Protein AF-A0A0D1KE29-F1 (afdb_monomer_lite)

Foldseek 3Di:
DWDWDAAPVRAIEIEEAQVVDDPVSVCCCVPPVVHDNVLVVVQVPDPAWDWDDPDQAFTWIWGWDADPVVRHIHIYIYTPTGSVPD

Sequence (86 aa):
MTVTMRTAKGLRVDFSGYEDFSDVFKDYVMKKAINLPLWDEIAEKIEGTEHHKYMRYFTCDVDCRYDEAENESYLKVHFTGSSVLE

pLDDT: mean 80.85, std 9.38, range [44.78, 91.38]

Secondary structure (DSSP, 8-state):
--EEEE-TT--EEEEESGGGS-HHHHHHIIIIITT-THHHHHHTT-SSEEEEEETTTEEEEEEEEEETTTTEEEEEEEEEEE-TT-

Structure (mmCIF, N/CA/C/O backbone):
data_AF-A0A0D1KE29-F1
#
_entry.id   AF-A0A0D1KE29-F1
#
loop_
_atom_site.group_PDB
_atom_site.id
_atom_site.type_symbol
_atom_site.label_atom_id
_atom_site.label_alt_id
_atom_site.label_comp_id
_atom_site.label_asym_id
_atom_site.label_entity_id
_atom_site.label_seq_id
_atom_site.pdbx_PDB_ins_code
_atom_site.Cartn_x
_atom_site.Cartn_y
_atom_site.Cartn_z
_atom_site.occupancy
_atom_site.B_iso_or_equiv
_atom_site.auth_seq_id
_atom_site.auth_comp_id
_atom_site.auth_asym_id
_atom_site.auth_atom_id
_atom_site.pdbx_PDB_model_num
ATOM 1 N N . MET A 1 1 ? -5.936 2.418 -11.910 1.00 72.19 1 MET A N 1
ATOM 2 C CA . MET A 1 1 ? -6.464 1.192 -11.287 1.00 72.19 1 MET A CA 1
ATOM 3 C C . MET A 1 1 ? -5.824 1.055 -9.920 1.00 72.19 1 MET A C 1
ATOM 5 O O . MET A 1 1 ? -4.619 1.220 -9.792 1.00 72.19 1 MET A O 1
ATOM 9 N N . THR A 1 2 ? -6.622 0.783 -8.898 1.00 81.31 2 THR A N 1
ATOM 10 C CA . THR A 1 2 ? -6.137 0.729 -7.520 1.00 81.31 2 THR A CA 1
ATOM 11 C C . THR A 1 2 ? -6.275 -0.691 -6.994 1.00 81.31 2 THR A C 1
ATOM 13 O O . THR A 1 2 ? -7.332 -1.301 -7.165 1.00 81.31 2 THR A O 1
ATOM 16 N N . VAL A 1 3 ? -5.218 -1.227 -6.385 1.00 87.31 3 VAL A N 1
ATOM 17 C CA . VAL A 1 3 ? -5.255 -2.532 -5.716 1.00 87.31 3 VAL A CA 1
ATOM 18 C C . VAL A 1 3 ? -5.239 -2.317 -4.221 1.00 87.31 3 VAL A C 1
ATOM 20 O O . VAL A 1 3 ? -4.277 -1.796 -3.674 1.00 87.31 3 VAL A O 1
ATOM 23 N N . THR A 1 4 ? -6.296 -2.765 -3.561 1.00 89.50 4 THR A N 1
ATOM 24 C CA . THR A 1 4 ? -6.404 -2.721 -2.108 1.00 89.50 4 THR A CA 1
ATOM 25 C C . THR A 1 4 ? -6.108 -4.106 -1.536 1.00 89.50 4 THR A C 1
ATOM 27 O O . THR A 1 4 ? -6.645 -5.107 -2.015 1.00 89.50 4 THR A O 1
ATOM 30 N N . MET A 1 5 ? -5.278 -4.179 -0.499 1.00 89.75 5 MET A N 1
ATOM 31 C CA . MET A 1 5 ? -5.071 -5.394 0.292 1.00 89.75 5 MET A CA 1
ATOM 32 C C . MET A 1 5 ? -5.175 -5.103 1.788 1.00 89.75 5 MET A C 1
ATOM 34 O O . MET A 1 5 ? -5.116 -3.949 2.207 1.00 89.75 5 MET A O 1
ATOM 38 N N . ARG A 1 6 ? -5.282 -6.161 2.599 1.00 88.19 6 ARG A N 1
ATOM 39 C CA . ARG A 1 6 ? -5.074 -6.080 4.048 1.00 88.19 6 ARG A CA 1
ATOM 40 C C . ARG A 1 6 ? -3.802 -6.824 4.446 1.00 88.19 6 ARG A C 1
ATOM 42 O O . ARG A 1 6 ? -3.580 -7.940 3.976 1.00 88.19 6 ARG A O 1
ATOM 49 N N . THR A 1 7 ? -2.971 -6.208 5.280 1.00 85.50 7 THR A N 1
ATOM 50 C CA . THR A 1 7 ? -1.768 -6.847 5.828 1.00 85.50 7 THR A CA 1
ATOM 51 C C . THR A 1 7 ? -2.130 -7.938 6.838 1.00 85.50 7 THR A C 1
ATOM 53 O O . THR A 1 7 ? -3.293 -8.116 7.209 1.00 85.50 7 THR A O 1
ATOM 56 N N . ALA A 1 8 ? -1.120 -8.649 7.345 1.00 81.56 8 ALA A N 1
ATOM 57 C CA . ALA A 1 8 ? -1.305 -9.655 8.387 1.00 81.56 8 ALA A CA 1
ATOM 58 C C . ALA A 1 8 ? -1.880 -9.083 9.700 1.00 81.56 8 ALA A C 1
ATOM 60 O O . ALA A 1 8 ? -2.595 -9.804 10.394 1.00 81.56 8 ALA A O 1
ATOM 61 N N . LYS A 1 9 ? -1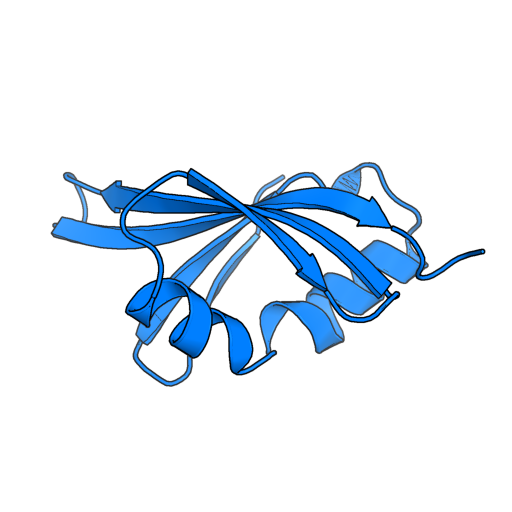.625 -7.806 10.033 1.00 82.38 9 LYS A N 1
ATOM 62 C CA . LYS A 1 9 ? -2.270 -7.138 11.180 1.00 82.38 9 LYS A CA 1
ATOM 63 C C . LYS A 1 9 ? -3.650 -6.544 10.855 1.00 82.38 9 LYS A C 1
ATOM 65 O O . LYS A 1 9 ? -4.272 -5.943 11.724 1.00 82.38 9 LYS A O 1
ATOM 70 N N . GLY A 1 10 ? -4.153 -6.720 9.631 1.00 84.69 10 GLY A N 1
ATOM 71 C CA . GLY A 1 10 ? -5.473 -6.243 9.208 1.00 84.69 10 GLY A CA 1
ATOM 72 C C . GLY A 1 10 ? -5.510 -4.793 8.716 1.00 84.69 10 GLY A C 1
ATOM 73 O O . GLY A 1 10 ? -6.594 -4.311 8.378 1.00 84.69 10 GLY A O 1
ATOM 74 N N . LEU A 1 11 ? -4.354 -4.127 8.627 1.00 87.19 11 LEU A N 1
ATOM 75 C CA . LEU A 1 11 ? -4.213 -2.784 8.070 1.00 87.19 11 LEU A CA 1
ATOM 76 C C . LEU A 1 11 ? -4.539 -2.801 6.578 1.00 87.19 11 LEU A C 1
ATOM 78 O O . LEU A 1 11 ? -3.972 -3.588 5.817 1.00 87.19 11 LEU A O 1
ATOM 82 N N . ARG A 1 12 ? -5.415 -1.898 6.145 1.00 90.25 12 ARG A N 1
ATOM 83 C CA . ARG A 1 12 ? -5.709 -1.694 4.730 1.00 90.25 12 ARG A CA 1
ATOM 84 C C . ARG A 1 12 ? -4.584 -0.911 4.059 1.00 90.25 12 ARG A C 1
ATOM 86 O O . ARG A 1 12 ? -4.149 0.123 4.557 1.00 90.25 12 ARG A O 1
ATOM 93 N N . VAL A 1 13 ? -4.139 -1.399 2.907 1.00 89.81 13 VAL A N 1
ATOM 94 C CA . VAL A 1 13 ? -3.102 -0.770 2.085 1.00 89.81 13 VAL A CA 1
ATOM 95 C C . VAL A 1 13 ? -3.588 -0.690 0.649 1.00 89.81 13 VAL A C 1
ATOM 97 O O . VAL A 1 13 ? -4.057 -1.676 0.080 1.00 89.81 13 VAL A O 1
ATOM 100 N N . ASP A 1 14 ? -3.484 0.496 0.076 1.00 91.38 14 ASP A N 1
ATOM 101 C CA . ASP A 1 14 ? -4.033 0.867 -1.212 1.00 91.38 14 ASP A CA 1
ATOM 102 C C . ASP A 1 14 ? -2.902 1.245 -2.169 1.00 91.38 14 ASP A C 1
ATOM 104 O O . ASP A 1 14 ? -2.214 2.246 -1.984 1.00 91.38 14 ASP A O 1
ATOM 108 N N . PHE A 1 15 ? -2.675 0.412 -3.178 1.00 89.81 15 PHE A N 1
ATOM 109 C CA . PHE A 1 15 ? -1.574 0.529 -4.123 1.00 89.81 15 PHE A CA 1
ATOM 110 C C . PHE A 1 15 ? -2.046 1.164 -5.430 1.00 89.81 15 PHE A C 1
ATOM 112 O O . PHE A 1 15 ? -3.023 0.720 -6.038 1.00 89.81 15 PHE A O 1
ATOM 119 N N . SER A 1 16 ? -1.311 2.169 -5.904 1.00 90.19 16 SER A N 1
ATOM 120 C CA . SER A 1 16 ? -1.607 2.898 -7.143 1.00 90.19 16 SER A CA 1
ATOM 121 C C . SER A 1 16 ? -0.331 3.316 -7.883 1.00 90.19 16 SER A C 1
ATOM 123 O O . SER A 1 16 ? 0.762 3.284 -7.321 1.00 90.19 16 SER A O 1
ATOM 125 N N . GLY A 1 17 ? -0.446 3.680 -9.162 1.00 86.12 17 GLY A N 1
ATOM 126 C CA . GLY A 1 17 ? 0.682 4.163 -9.975 1.00 86.12 17 GLY A CA 1
ATOM 127 C C . GLY A 1 17 ? 1.541 3.061 -10.603 1.00 86.12 17 GLY A C 1
ATOM 128 O O . GLY A 1 17 ? 2.124 3.278 -11.657 1.00 86.12 17 GLY A O 1
ATOM 129 N N . TYR A 1 18 ? 1.549 1.839 -10.054 1.00 85.69 18 TYR A N 1
ATOM 130 C CA . TYR A 1 18 ? 2.310 0.713 -10.621 1.00 85.69 18 TYR A CA 1
ATOM 131 C C . TYR A 1 18 ? 1.811 0.259 -12.013 1.00 85.69 18 TYR A C 1
ATOM 133 O O . TYR A 1 18 ? 2.522 -0.448 -12.722 1.00 85.69 18 TYR A O 1
ATOM 141 N N . GLU A 1 19 ? 0.595 0.643 -12.413 1.00 83.56 19 GLU A N 1
ATOM 142 C CA . GLU A 1 19 ? -0.008 0.285 -13.705 1.00 83.56 19 GLU A CA 1
ATOM 143 C C . GLU A 1 19 ? 0.666 0.950 -14.914 1.00 83.56 19 GLU A C 1
ATOM 145 O O . GLU A 1 19 ? 0.567 0.421 -16.022 1.00 83.56 19 GLU A O 1
ATOM 150 N N . ASP A 1 20 ? 1.362 2.066 -14.693 1.00 82.44 20 ASP A N 1
ATOM 151 C CA . ASP A 1 20 ? 2.088 2.811 -15.730 1.00 82.44 20 ASP A CA 1
ATOM 152 C C . ASP A 1 20 ? 3.476 2.204 -16.013 1.00 82.44 20 ASP A C 1
ATOM 154 O O . ASP A 1 20 ? 4.132 2.516 -17.003 1.00 82.44 20 ASP A O 1
ATOM 158 N N . PHE A 1 21 ? 3.927 1.286 -15.153 1.00 83.44 21 PHE A N 1
ATOM 159 C CA . PHE A 1 21 ? 5.213 0.609 -15.283 1.00 83.44 21 PHE A CA 1
ATOM 160 C C . PHE A 1 21 ? 5.110 -0.661 -16.142 1.00 83.44 21 PHE A C 1
ATOM 162 O O . PHE A 1 21 ? 4.030 -1.104 -16.526 1.00 83.44 21 PHE A O 1
ATOM 169 N N . SER A 1 22 ? 6.255 -1.282 -16.431 1.00 83.31 22 SER A N 1
ATOM 170 C CA . SER A 1 22 ? 6.335 -2.543 -17.183 1.00 83.31 22 SER A CA 1
ATOM 171 C C . SER A 1 22 ? 5.557 -3.683 -16.512 1.00 83.31 22 SER A C 1
ATOM 173 O O . SER A 1 22 ? 5.483 -3.753 -15.283 1.00 83.31 22 SER A O 1
ATOM 175 N N . ASP A 1 23 ? 5.038 -4.631 -17.298 1.00 84.81 23 ASP A N 1
ATOM 176 C CA . ASP A 1 23 ? 4.314 -5.812 -16.801 1.00 84.81 23 ASP A CA 1
ATOM 177 C C . ASP A 1 23 ? 5.114 -6.624 -15.774 1.0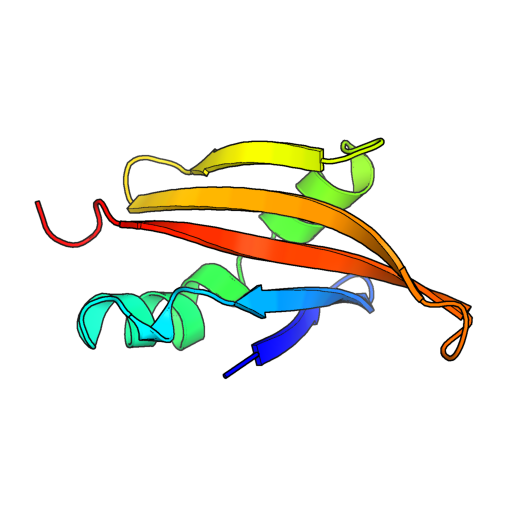0 84.81 23 ASP A C 1
ATOM 179 O O . ASP A 1 23 ? 4.537 -7.174 -14.840 1.00 84.81 23 ASP A O 1
ATOM 183 N N . VAL A 1 24 ? 6.447 -6.634 -15.878 1.00 83.12 24 VAL A N 1
ATOM 184 C CA . VAL A 1 24 ? 7.330 -7.264 -14.880 1.00 83.12 24 VAL A CA 1
ATOM 185 C C . VAL A 1 24 ? 7.200 -6.584 -13.517 1.00 83.12 24 VAL A C 1
ATOM 187 O O . VAL A 1 24 ? 7.157 -7.256 -12.487 1.00 83.12 24 VAL A O 1
ATOM 190 N N . PHE A 1 25 ? 7.111 -5.251 -13.494 1.00 83.19 25 PHE A N 1
ATOM 191 C CA . PHE A 1 25 ? 6.918 -4.501 -12.259 1.00 83.19 25 PHE A CA 1
ATOM 192 C C . PHE A 1 25 ? 5.512 -4.700 -11.701 1.00 83.19 25 PHE A C 1
ATOM 194 O O . PHE A 1 25 ? 5.365 -4.916 -10.501 1.00 83.19 25 PHE A O 1
ATOM 201 N N . LYS A 1 26 ? 4.487 -4.713 -12.563 1.00 85.94 26 LYS A N 1
ATOM 202 C CA . LYS A 1 26 ? 3.109 -5.029 -12.153 1.00 85.94 26 LYS A CA 1
ATOM 203 C C . LYS A 1 26 ? 3.038 -6.404 -11.495 1.00 85.94 26 LYS A C 1
ATOM 205 O O . LYS A 1 26 ? 2.505 -6.532 -10.395 1.00 85.94 26 LYS A O 1
ATOM 210 N N . ASP A 1 27 ? 3.635 -7.410 -12.130 1.00 86.88 27 ASP A N 1
ATOM 211 C CA . ASP A 1 27 ? 3.700 -8.776 -11.611 1.00 86.88 27 ASP A CA 1
ATOM 212 C C . ASP A 1 27 ? 4.469 -8.835 -10.284 1.00 86.88 27 ASP A C 1
ATOM 214 O O . ASP A 1 27 ? 4.009 -9.456 -9.326 1.00 86.88 27 ASP A O 1
ATOM 218 N N . TYR A 1 28 ? 5.594 -8.119 -10.184 1.00 84.38 28 TYR A N 1
ATOM 219 C CA . TYR A 1 28 ? 6.354 -7.996 -8.942 1.00 84.38 28 TYR A CA 1
ATOM 220 C C . TYR A 1 28 ? 5.531 -7.355 -7.822 1.00 84.38 28 TYR A C 1
ATOM 222 O O . TYR A 1 28 ? 5.557 -7.849 -6.694 1.00 84.38 28 TYR A O 1
ATOM 230 N N . VAL A 1 29 ? 4.779 -6.290 -8.109 1.00 83.75 29 VAL A N 1
ATOM 231 C CA . VAL A 1 29 ? 3.915 -5.646 -7.118 1.00 83.75 29 VAL A CA 1
ATOM 232 C C . VAL A 1 29 ? 2.865 -6.636 -6.637 1.00 83.75 29 VAL A C 1
ATOM 234 O O . VAL A 1 29 ? 2.826 -6.938 -5.445 1.00 83.75 29 VAL A O 1
ATOM 237 N N . MET A 1 30 ? 2.099 -7.224 -7.557 1.00 83.50 30 MET A N 1
ATOM 238 C CA . MET A 1 30 ? 0.989 -8.118 -7.220 1.00 83.50 30 MET A CA 1
ATOM 239 C C . MET A 1 30 ? 1.432 -9.428 -6.554 1.00 83.50 30 MET A C 1
ATOM 241 O O . MET A 1 30 ? 0.713 -9.953 -5.709 1.00 83.50 30 MET A O 1
ATOM 245 N N . LYS A 1 31 ? 2.605 -9.974 -6.898 1.00 84.56 31 LYS A N 1
ATOM 246 C CA . LYS A 1 31 ? 3.091 -11.235 -6.311 1.00 84.56 31 LYS A CA 1
ATOM 247 C C . LYS A 1 31 ? 3.952 -11.041 -5.072 1.00 84.56 31 LYS A C 1
ATOM 249 O O . LYS A 1 31 ? 3.929 -11.894 -4.187 1.00 84.56 31 LYS A O 1
ATOM 254 N N . LYS A 1 32 ? 4.748 -9.971 -5.020 1.00 82.69 32 LYS A N 1
ATOM 255 C CA . LYS A 1 32 ? 5.751 -9.759 -3.968 1.00 82.69 32 LYS A CA 1
ATOM 256 C C . LYS A 1 32 ? 5.518 -8.490 -3.174 1.00 82.69 32 LYS A C 1
ATOM 258 O O . LYS A 1 32 ? 5.394 -8.602 -1.961 1.00 82.69 32 LYS A O 1
ATOM 263 N N . ALA A 1 33 ? 5.467 -7.321 -3.819 1.00 80.94 33 ALA A N 1
ATOM 264 C CA . ALA A 1 33 ? 5.508 -6.054 -3.089 1.00 80.94 33 ALA A CA 1
ATOM 265 C C . ALA A 1 33 ? 4.317 -5.887 -2.145 1.00 80.94 33 ALA A C 1
ATOM 267 O O . ALA A 1 33 ? 4.526 -5.493 -1.005 1.00 80.94 33 ALA A O 1
ATOM 268 N N .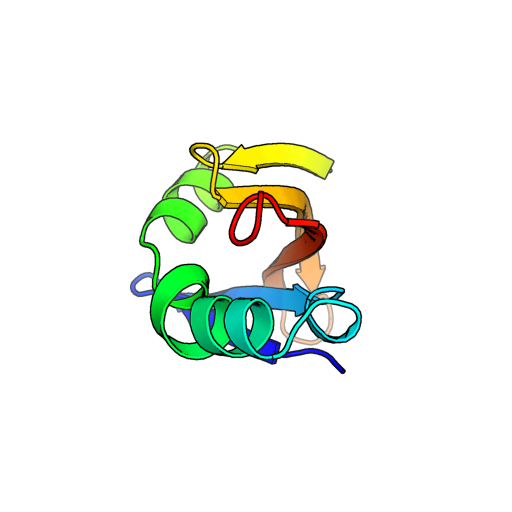 ILE A 1 34 ? 3.103 -6.252 -2.570 1.00 82.62 34 ILE A N 1
ATOM 269 C CA . ILE A 1 34 ? 1.917 -6.134 -1.714 1.00 82.62 34 ILE A CA 1
ATOM 270 C C . ILE A 1 34 ? 2.046 -6.989 -0.437 1.00 82.62 34 ILE A C 1
ATOM 272 O O . ILE A 1 34 ? 1.740 -6.520 0.649 1.00 82.62 34 ILE A O 1
ATOM 276 N N . ASN A 1 35 ? 2.628 -8.189 -0.521 1.00 81.62 35 ASN A N 1
ATOM 277 C CA . ASN A 1 35 ? 2.767 -9.111 0.615 1.00 81.62 35 ASN A CA 1
ATOM 278 C C . ASN A 1 35 ? 3.966 -8.805 1.531 1.00 81.62 35 ASN A C 1
ATOM 280 O O . ASN A 1 35 ? 4.286 -9.608 2.411 1.00 81.62 35 ASN A O 1
ATOM 284 N N . LEU A 1 36 ? 4.678 -7.696 1.320 1.00 82.75 36 LEU A N 1
ATOM 285 C CA . LEU A 1 36 ? 5.820 -7.362 2.162 1.00 82.75 36 LEU A CA 1
ATOM 286 C C . LEU A 1 36 ? 5.345 -6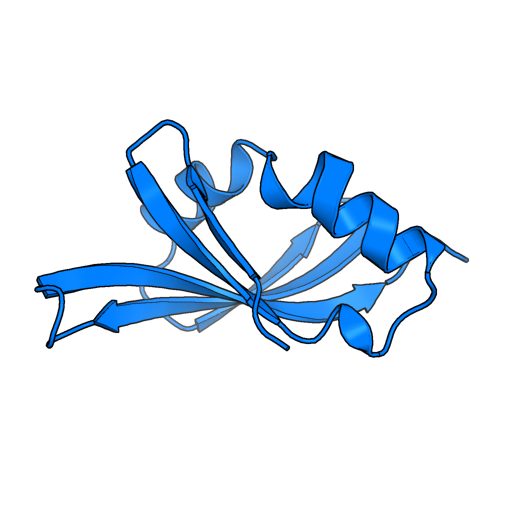.990 3.579 1.00 82.75 36 LEU A C 1
ATOM 288 O O . LEU A 1 36 ? 4.457 -6.154 3.727 1.00 82.75 36 LEU A O 1
ATOM 292 N N . PRO A 1 37 ? 5.965 -7.538 4.641 1.00 79.25 37 PRO A N 1
ATOM 293 C CA . PRO A 1 37 ? 5.596 -7.209 6.022 1.00 79.25 37 PRO A CA 1
ATOM 294 C C . PRO A 1 37 ? 5.916 -5.752 6.391 1.00 79.25 37 PRO A C 1
ATOM 296 O O . PRO A 1 37 ? 5.434 -5.248 7.400 1.00 79.25 37 PRO A O 1
ATOM 299 N N . LEU A 1 38 ? 6.701 -5.064 5.558 1.00 82.25 38 LEU A N 1
ATOM 300 C CA . LEU A 1 38 ? 7.120 -3.685 5.774 1.00 82.25 38 LEU A CA 1
ATOM 301 C C . LEU A 1 38 ? 5.944 -2.704 5.849 1.00 82.25 38 LEU A C 1
ATOM 303 O O . LEU A 1 38 ? 6.095 -1.664 6.469 1.00 82.25 38 LEU A O 1
ATOM 307 N N . TRP A 1 39 ? 4.799 -2.988 5.213 1.00 85.62 39 TRP A N 1
ATOM 308 C CA . TRP A 1 39 ? 3.670 -2.047 5.206 1.00 85.62 39 TRP A CA 1
ATOM 309 C C . TRP A 1 39 ? 3.098 -1.846 6.604 1.00 85.62 39 TRP A C 1
ATOM 311 O O . TRP A 1 39 ? 2.718 -0.735 6.954 1.00 85.62 39 TRP A O 1
ATOM 321 N N . ASP A 1 40 ? 3.112 -2.905 7.412 1.00 82.94 40 ASP A N 1
ATOM 322 C CA . ASP A 1 40 ? 2.769 -2.828 8.827 1.00 82.94 40 ASP A CA 1
ATOM 323 C C . ASP A 1 40 ? 3.772 -1.962 9.594 1.00 82.94 40 ASP A C 1
ATOM 325 O O . ASP A 1 40 ? 3.386 -1.041 10.307 1.00 82.94 40 ASP A O 1
ATOM 329 N N . GLU A 1 41 ? 5.071 -2.194 9.382 1.00 83.81 41 GLU A N 1
ATOM 330 C CA . GLU A 1 41 ? 6.118 -1.400 10.036 1.00 83.81 41 GLU A CA 1
ATOM 331 C C . GLU A 1 41 ? 6.093 0.073 9.623 1.00 83.81 41 GLU A C 1
ATOM 333 O O . GLU A 1 41 ? 6.437 0.942 10.423 1.00 83.81 41 GLU A O 1
ATOM 338 N N . ILE A 1 42 ? 5.737 0.350 8.367 1.00 81.19 42 ILE A N 1
ATOM 339 C CA . ILE A 1 42 ? 5.577 1.702 7.853 1.00 81.19 42 ILE A CA 1
ATOM 340 C C . ILE A 1 42 ? 4.363 2.338 8.536 1.00 81.19 42 ILE A C 1
ATOM 342 O O . ILE A 1 42 ? 4.540 3.371 9.166 1.00 81.19 42 ILE A O 1
ATOM 346 N N . ALA A 1 43 ? 3.183 1.710 8.537 1.00 78.12 43 ALA A N 1
ATOM 347 C CA . ALA A 1 43 ? 1.996 2.268 9.201 1.00 78.12 43 ALA A CA 1
ATOM 348 C C . ALA A 1 43 ? 2.196 2.592 10.680 1.00 78.12 43 ALA A C 1
ATOM 350 O O . ALA A 1 43 ? 1.637 3.567 11.167 1.00 78.12 43 ALA A O 1
ATOM 351 N N . GLU A 1 44 ? 2.990 1.793 11.391 1.00 77.88 44 GLU A N 1
ATOM 352 C CA . GLU A 1 44 ? 3.307 2.044 12.799 1.00 77.88 44 GLU A CA 1
ATOM 353 C C . GLU A 1 44 ? 4.257 3.237 13.006 1.00 77.88 44 GLU A C 1
ATOM 355 O O . GLU A 1 44 ? 4.374 3.728 14.127 1.00 77.88 44 GLU A O 1
ATOM 360 N N . LYS A 1 45 ? 4.952 3.695 11.956 1.00 76.69 45 LYS A N 1
ATOM 361 C CA . LYS A 1 45 ? 5.962 4.763 12.020 1.00 76.69 45 LYS A CA 1
ATOM 362 C C . LYS A 1 45 ? 5.524 6.085 11.390 1.00 76.69 45 LYS A C 1
ATOM 364 O O . LYS A 1 45 ? 6.018 7.115 11.839 1.00 76.69 45 LYS A O 1
ATOM 369 N N . ILE A 1 46 ? 4.651 6.076 10.379 1.00 72.06 46 ILE A N 1
ATOM 370 C CA . ILE A 1 46 ? 4.243 7.313 9.692 1.00 72.06 46 ILE A CA 1
ATOM 371 C C . ILE A 1 46 ? 3.156 8.066 10.461 1.00 72.06 46 ILE A C 1
ATOM 373 O O . ILE A 1 46 ? 2.041 7.576 10.627 1.00 72.06 46 ILE A O 1
ATOM 377 N N . GLU A 1 47 ? 3.445 9.324 10.792 1.00 65.56 47 GLU A N 1
ATOM 378 C CA . GLU A 1 47 ? 2.464 10.346 11.180 1.00 65.56 47 GLU A CA 1
ATOM 379 C C . GLU A 1 47 ? 2.302 11.388 10.047 1.00 65.56 47 GLU A C 1
ATOM 381 O O . GLU A 1 47 ? 2.451 12.591 10.259 1.00 65.56 47 GLU A O 1
ATOM 386 N N . GLY A 1 48 ? 2.048 10.943 8.806 1.00 63.97 48 GLY A N 1
ATOM 387 C CA . GLY A 1 48 ? 1.842 11.829 7.646 1.00 63.97 48 GLY A CA 1
ATOM 388 C C . GLY A 1 48 ? 2.199 11.210 6.288 1.00 63.97 48 GLY A C 1
ATOM 389 O O . GLY A 1 48 ? 2.274 9.989 6.157 1.00 63.97 48 GLY A O 1
ATOM 390 N N . THR A 1 49 ? 2.405 12.067 5.279 1.00 63.22 49 THR A N 1
ATOM 391 C CA . THR A 1 49 ? 2.924 11.684 3.953 1.00 63.22 49 THR A CA 1
ATOM 392 C C . THR A 1 49 ? 4.450 11.590 4.007 1.00 63.22 49 THR A C 1
ATOM 394 O O . THR A 1 49 ? 5.118 12.606 4.213 1.00 63.22 49 THR A O 1
ATOM 397 N N . GLU A 1 50 ? 5.013 10.400 3.799 1.00 70.56 50 GLU A N 1
ATOM 398 C CA . GLU A 1 50 ? 6.459 10.180 3.726 1.00 70.56 50 GLU A CA 1
ATOM 399 C C . GLU A 1 50 ? 6.870 9.491 2.419 1.00 70.56 50 GLU A C 1
ATOM 401 O O . GLU A 1 50 ? 6.255 8.540 1.933 1.00 70.56 50 GLU A O 1
ATOM 406 N N . HIS A 1 51 ? 7.983 9.954 1.851 1.00 66.50 51 HIS A N 1
ATOM 407 C CA . HIS A 1 51 ? 8.536 9.380 0.634 1.00 66.50 51 HIS A CA 1
ATOM 408 C C . HIS A 1 51 ? 9.473 8.222 0.989 1.00 66.50 51 HIS A C 1
ATOM 410 O O . HIS A 1 51 ? 10.577 8.431 1.498 1.00 66.50 51 HIS A O 1
ATOM 416 N N . HIS A 1 52 ? 9.073 6.990 0.674 1.00 68.38 52 HIS A N 1
ATOM 417 C CA . HIS A 1 52 ? 9.859 5.798 0.977 1.00 68.38 52 HIS A CA 1
ATOM 418 C C . HIS A 1 52 ? 10.557 5.245 -0.270 1.00 68.38 52 HIS A C 1
ATOM 420 O O . HIS A 1 52 ? 9.946 4.863 -1.270 1.00 68.38 52 HIS A O 1
ATOM 426 N N . LYS A 1 53 ? 11.884 5.122 -0.191 1.00 66.44 53 LYS A N 1
ATOM 427 C CA . LYS A 1 53 ? 12.679 4.393 -1.185 1.00 66.44 53 LYS A CA 1
ATOM 428 C C . LYS A 1 53 ? 12.969 2.986 -0.674 1.00 66.44 53 LYS A C 1
ATOM 430 O O . LYS A 1 53 ? 13.745 2.827 0.268 1.00 66.44 53 LYS A O 1
ATOM 435 N N . TYR A 1 54 ? 12.398 1.962 -1.308 1.00 68.00 54 TYR A N 1
ATOM 436 C CA . TYR A 1 54 ? 12.590 0.583 -0.869 1.00 68.00 54 TYR A CA 1
ATOM 437 C C . TYR A 1 54 ? 13.671 -0.147 -1.681 1.00 68.00 54 TYR A C 1
ATOM 439 O O . TYR A 1 54 ? 13.532 -0.417 -2.876 1.00 68.00 54 TYR A O 1
ATOM 447 N N . MET A 1 55 ? 14.771 -0.470 -0.988 1.00 57.53 55 MET A N 1
ATOM 448 C CA . MET A 1 55 ? 15.767 -1.507 -1.314 1.00 57.53 55 MET A CA 1
ATOM 449 C C . MET A 1 55 ? 16.156 -1.682 -2.800 1.00 57.53 55 MET A C 1
ATOM 451 O O . MET A 1 55 ? 16.278 -2.800 -3.274 1.00 57.53 55 MET A O 1
ATOM 455 N N . ARG A 1 56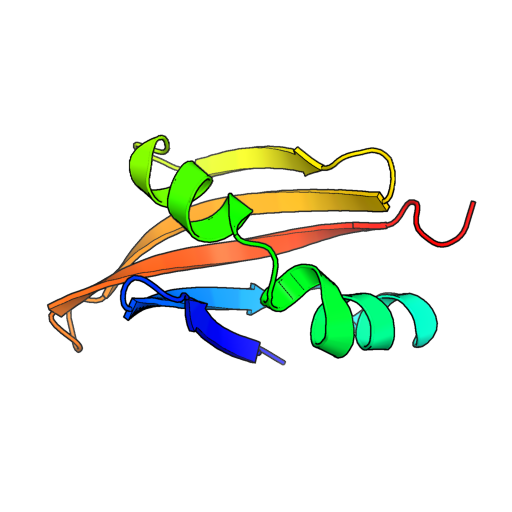 ? 16.422 -0.599 -3.546 1.00 59.19 56 ARG A N 1
ATOM 456 C CA . ARG A 1 56 ? 16.826 -0.644 -4.977 1.00 59.19 56 ARG A CA 1
ATOM 457 C C . ARG A 1 56 ? 15.810 -1.297 -5.932 1.00 59.19 56 ARG A C 1
ATOM 459 O O . ARG A 1 56 ? 16.157 -1.507 -7.085 1.00 59.19 56 ARG A O 1
ATOM 466 N N . TYR A 1 57 ? 14.584 -1.594 -5.503 1.00 69.88 57 TYR A N 1
ATOM 467 C CA . TYR A 1 57 ? 13.569 -2.196 -6.378 1.00 69.88 57 TYR A CA 1
ATOM 468 C C . TYR A 1 57 ? 12.542 -1.162 -6.828 1.00 69.88 57 TYR A C 1
ATOM 470 O O . TYR A 1 57 ? 12.162 -1.133 -7.996 1.00 69.88 57 TYR A O 1
ATOM 478 N N . PHE A 1 58 ? 12.103 -0.282 -5.932 1.00 80.62 58 PHE A N 1
ATOM 479 C CA . PHE A 1 58 ? 11.134 0.750 -6.275 1.00 80.62 58 PHE A CA 1
ATOM 480 C C . PHE A 1 58 ? 11.185 1.935 -5.325 1.00 80.62 58 PHE A C 1
ATOM 482 O O . PHE A 1 58 ? 11.712 1.869 -4.210 1.00 80.62 58 PHE A O 1
ATOM 489 N N . THR A 1 59 ? 10.590 3.016 -5.797 1.00 84.12 59 THR A N 1
ATOM 490 C CA . THR A 1 59 ? 10.336 4.225 -5.037 1.00 84.12 59 THR A CA 1
ATOM 491 C C . THR A 1 59 ? 8.829 4.429 -4.993 1.00 84.12 59 THR A C 1
ATOM 493 O O . THR A 1 59 ? 8.147 4.289 -6.013 1.00 84.12 59 THR A O 1
ATOM 496 N N . CYS A 1 60 ? 8.304 4.718 -3.809 1.00 86.25 60 CYS A N 1
ATOM 497 C CA . CYS A 1 60 ? 6.895 5.013 -3.624 1.00 86.25 60 CYS A CA 1
ATOM 498 C C . CYS A 1 60 ? 6.702 6.125 -2.598 1.00 86.25 60 CYS A C 1
ATOM 500 O O . CYS A 1 60 ? 7.432 6.233 -1.614 1.00 86.25 60 CYS A O 1
ATOM 502 N N . ASP A 1 61 ? 5.679 6.925 -2.829 1.00 87.81 61 ASP A N 1
ATOM 503 C CA . ASP A 1 61 ? 5.131 7.821 -1.828 1.00 87.81 61 ASP A CA 1
ATOM 504 C C . ASP A 1 61 ? 4.145 7.027 -0.964 1.00 87.81 61 ASP A C 1
ATOM 506 O O . ASP A 1 61 ? 3.326 6.276 -1.507 1.00 87.81 61 ASP A O 1
ATOM 510 N N . VAL A 1 62 ? 4.270 7.119 0.360 1.00 86.69 62 VAL A N 1
ATOM 511 C CA . VAL A 1 62 ? 3.364 6.442 1.290 1.00 86.69 62 VAL A CA 1
ATOM 512 C C . VAL A 1 62 ? 2.710 7.473 2.186 1.00 86.69 62 VAL A C 1
ATOM 514 O O . VAL A 1 62 ? 3.372 8.300 2.803 1.00 86.69 62 VAL A O 1
ATOM 517 N N . ASP A 1 63 ? 1.393 7.396 2.270 1.00 86.31 63 ASP A N 1
ATOM 518 C CA . ASP A 1 63 ? 0.584 8.356 2.996 1.00 86.31 63 ASP A CA 1
ATOM 519 C C . ASP A 1 63 ? -0.410 7.630 3.896 1.00 86.31 63 ASP A C 1
ATOM 521 O O . ASP A 1 63 ? -1.178 6.782 3.432 1.00 86.31 63 ASP A O 1
ATOM 525 N N . CYS A 1 64 ? -0.395 7.947 5.188 1.00 85.25 64 CYS A N 1
ATOM 526 C CA . CYS A 1 64 ? -1.380 7.418 6.124 1.00 85.25 64 CYS A CA 1
ATOM 527 C C . CYS A 1 64 ? -2.648 8.277 6.074 1.00 85.25 64 CYS A C 1
ATOM 529 O O . CYS A 1 64 ? -2.616 9.483 6.328 1.00 85.25 64 CYS A O 1
ATOM 531 N N . ARG A 1 65 ? -3.780 7.656 5.736 1.00 86.25 65 ARG A N 1
ATOM 532 C CA . ARG A 1 65 ? -5.086 8.312 5.640 1.00 86.25 65 ARG A CA 1
ATOM 533 C C . ARG A 1 65 ? -6.078 7.650 6.572 1.00 86.25 65 ARG A C 1
ATOM 535 O O . ARG A 1 65 ? -6.013 6.454 6.828 1.00 86.25 65 ARG A O 1
ATOM 542 N N . TYR A 1 66 ? -7.031 8.442 7.037 1.00 85.31 66 TYR A N 1
ATOM 543 C CA . TYR A 1 66 ? -8.196 7.944 7.747 1.00 85.31 66 TYR A CA 1
ATOM 544 C C . TYR A 1 66 ? -9.393 7.944 6.799 1.00 85.31 66 TYR A C 1
ATOM 546 O O . TYR A 1 66 ? -9.696 8.972 6.190 1.00 85.31 66 TYR A O 1
ATOM 554 N N . ASP A 1 67 ? -10.036 6.791 6.640 1.00 87.19 67 ASP A N 1
ATOM 555 C CA . ASP A 1 67 ? -11.296 6.663 5.919 1.00 87.19 67 ASP A CA 1
ATOM 556 C C . ASP A 1 67 ? -12.453 6.869 6.900 1.00 87.19 67 ASP A C 1
ATOM 558 O O . ASP A 1 67 ? -12.700 6.045 7.781 1.00 87.19 67 ASP A O 1
ATOM 562 N N . GLU A 1 68 ? -13.163 7.989 6.767 1.00 86.75 68 GLU A N 1
ATOM 563 C CA . GLU A 1 68 ? -14.300 8.307 7.637 1.00 86.75 68 GLU A CA 1
ATOM 564 C C . GLU A 1 68 ? -15.519 7.409 7.376 1.00 86.75 68 GLU A C 1
ATOM 566 O O . GLU A 1 68 ? -16.345 7.239 8.270 1.00 86.75 68 GLU A O 1
ATOM 571 N N . ALA A 1 69 ? -15.649 6.831 6.177 1.00 88.12 69 ALA A N 1
ATOM 572 C CA . ALA A 1 69 ? -16.798 6.002 5.819 1.00 88.12 69 ALA A CA 1
ATOM 573 C C . ALA A 1 69 ? -16.687 4.591 6.413 1.00 88.12 69 ALA A C 1
ATOM 575 O O . ALA A 1 69 ? -17.675 4.046 6.902 1.00 88.12 69 ALA A O 1
ATOM 576 N N . GLU A 1 70 ? -15.485 4.021 6.397 1.00 85.25 70 GLU A N 1
ATOM 577 C CA . GLU A 1 70 ? -15.181 2.706 6.969 1.00 85.25 70 GLU A CA 1
ATOM 578 C C . GLU A 1 70 ? -14.650 2.799 8.411 1.00 85.25 70 GLU A C 1
ATOM 580 O O . GLU A 1 70 ? -14.478 1.778 9.076 1.00 85.25 70 GLU A O 1
ATOM 585 N N . ASN A 1 71 ? -14.448 4.022 8.920 1.00 86.19 71 ASN A N 1
ATOM 586 C CA . ASN A 1 71 ? -13.917 4.316 10.252 1.00 86.19 71 ASN A CA 1
ATOM 587 C C . ASN A 1 71 ? -12.589 3.571 10.517 1.00 86.19 71 ASN A C 1
ATOM 589 O O . ASN A 1 71 ? -12.356 3.037 11.606 1.00 86.19 71 ASN A O 1
ATOM 593 N N . GLU A 1 72 ? -11.719 3.510 9.507 1.00 86.25 72 GLU A N 1
ATOM 594 C CA . GLU A 1 72 ? -10.429 2.821 9.574 1.00 86.25 72 GLU A CA 1
ATOM 595 C C . GLU A 1 72 ? -9.292 3.663 8.988 1.00 86.25 72 GLU A C 1
ATOM 597 O O . GLU A 1 72 ? -9.461 4.394 8.012 1.00 86.25 72 GLU A O 1
ATOM 602 N N . SER A 1 73 ? -8.101 3.538 9.575 1.00 86.06 73 SER A N 1
ATOM 603 C CA . SER A 1 73 ? -6.875 4.073 8.981 1.00 86.06 73 SER A CA 1
ATOM 604 C C . SER A 1 73 ? -6.337 3.109 7.930 1.00 86.06 73 SER A C 1
ATOM 606 O O . SER A 1 73 ? -6.288 1.897 8.149 1.00 86.06 73 SER A O 1
ATOM 608 N N . TYR A 1 74 ? -5.879 3.654 6.810 1.00 89.06 74 TYR A N 1
ATOM 609 C CA . TYR A 1 74 ? -5.283 2.902 5.719 1.00 89.06 74 TYR A CA 1
ATOM 610 C C . TYR A 1 74 ? -4.030 3.595 5.187 1.00 89.06 74 TYR A C 1
ATOM 612 O O . TYR A 1 74 ? -3.876 4.815 5.260 1.00 89.06 74 TYR A O 1
ATOM 620 N N . LEU A 1 75 ? -3.133 2.799 4.615 1.00 89.50 75 LEU A N 1
ATOM 621 C CA . LEU A 1 75 ? -1.976 3.311 3.899 1.00 89.50 75 LEU A CA 1
ATOM 622 C C . LEU A 1 75 ? -2.280 3.455 2.425 1.00 89.50 75 LEU A C 1
ATOM 624 O O . LEU A 1 75 ? -2.757 2.521 1.788 1.00 89.50 75 LEU A O 1
ATOM 628 N N . LYS A 1 76 ? -1.921 4.598 1.861 1.00 90.62 76 LYS A N 1
ATOM 629 C CA . LYS A 1 76 ? -1.945 4.831 0.429 1.00 90.62 76 LYS A CA 1
ATOM 630 C C . LYS A 1 76 ? -0.520 4.812 -0.096 1.00 90.62 76 LYS A C 1
ATOM 632 O O . LYS A 1 76 ? 0.292 5.644 0.284 1.00 90.62 76 LYS A O 1
ATOM 637 N N . VAL A 1 77 ? -0.225 3.854 -0.960 1.00 89.25 77 VAL A N 1
ATOM 638 C CA . VAL A 1 77 ? 1.086 3.644 -1.571 1.00 89.25 77 VAL A CA 1
ATOM 639 C C . VAL A 1 77 ? 0.989 4.006 -3.047 1.00 89.25 77 VAL A C 1
ATOM 641 O O . VAL A 1 77 ? 0.296 3.349 -3.829 1.00 89.25 77 VAL A O 1
ATOM 644 N N . HIS A 1 78 ? 1.697 5.055 -3.445 1.00 89.69 78 HIS A N 1
ATOM 645 C CA . HIS A 1 78 ? 1.779 5.493 -4.829 1.00 89.69 78 HIS A CA 1
ATOM 646 C C . HIS A 1 78 ? 3.182 5.244 -5.375 1.00 89.69 78 HIS A C 1
ATOM 648 O O . HIS A 1 78 ? 4.151 5.858 -4.935 1.00 89.69 78 HIS A O 1
ATOM 654 N N . PHE A 1 79 ? 3.315 4.330 -6.332 1.00 87.06 79 PHE A N 1
ATOM 655 C CA . PHE A 1 79 ? 4.612 4.029 -6.932 1.00 87.06 79 PHE A CA 1
ATOM 656 C C . PHE A 1 79 ? 5.047 5.171 -7.854 1.00 87.06 79 PHE A C 1
ATOM 658 O O . PHE A 1 79 ? 4.368 5.482 -8.827 1.00 87.06 79 PHE A O 1
ATOM 665 N N . THR A 1 80 ? 6.191 5.780 -7.542 1.00 86.06 80 THR A N 1
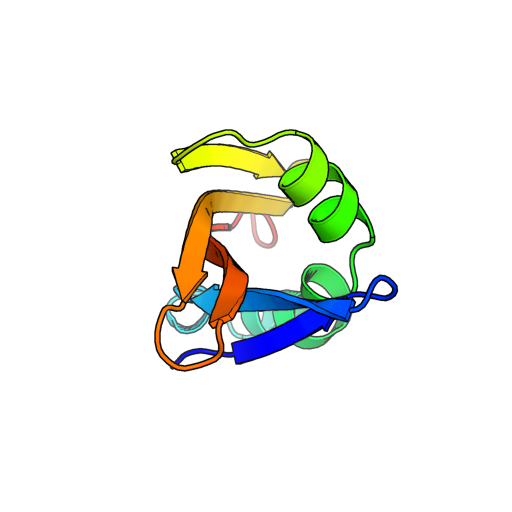ATOM 666 C CA . THR A 1 80 ? 6.760 6.936 -8.255 1.00 86.06 80 THR A CA 1
ATOM 667 C C . THR A 1 80 ? 7.985 6.568 -9.087 1.00 86.06 80 THR A C 1
ATOM 669 O O . THR A 1 80 ? 8.400 7.336 -9.951 1.00 86.06 80 THR A O 1
ATOM 672 N N . GLY A 1 81 ? 8.567 5.388 -8.865 1.00 79.75 81 GLY A N 1
ATOM 673 C CA . GLY A 1 81 ? 9.676 4.885 -9.666 1.00 79.75 81 GLY A CA 1
ATOM 674 C C . GLY A 1 81 ? 9.887 3.385 -9.501 1.00 79.75 81 GLY A C 1
ATOM 675 O O . GLY A 1 81 ? 9.603 2.814 -8.448 1.00 79.75 81 GLY A O 1
ATOM 676 N N . SER A 1 82 ? 10.443 2.749 -10.529 1.00 73.44 82 SER A N 1
ATOM 677 C CA . SER A 1 82 ? 10.858 1.349 -10.485 1.00 73.44 82 SER A CA 1
ATOM 678 C C . SER A 1 82 ? 12.330 1.238 -10.851 1.00 73.44 82 SER A C 1
ATOM 680 O O . SER A 1 82 ? 12.741 1.729 -11.896 1.00 73.44 82 SER A O 1
ATOM 682 N N . SER A 1 83 ? 13.086 0.524 -10.031 1.00 68.38 83 SER A N 1
ATOM 683 C CA . SER A 1 83 ? 14.451 0.078 -10.323 1.00 68.38 83 SER A CA 1
ATOM 684 C C . SER A 1 83 ? 14.509 -1.436 -10.578 1.00 68.38 83 SER A C 1
ATOM 686 O O . SER A 1 83 ? 15.581 -1.992 -10.760 1.00 68.38 83 SER A O 1
ATOM 688 N N . VAL A 1 84 ? 13.353 -2.117 -10.633 1.00 63.03 84 VAL A N 1
ATOM 689 C CA . VAL A 1 84 ? 13.216 -3.544 -11.002 1.00 63.03 84 VAL A CA 1
ATOM 690 C C . VAL A 1 84 ? 13.712 -3.845 -12.434 1.00 63.03 84 VAL A C 1
ATOM 692 O O . VAL A 1 84 ? 13.806 -5.011 -12.803 1.00 63.03 84 VAL A O 1
ATOM 695 N N . LEU A 1 85 ? 14.053 -2.830 -13.237 1.00 52.28 85 LEU A N 1
ATOM 696 C CA . LEU A 1 85 ? 14.399 -2.957 -14.659 1.00 52.28 85 LEU A CA 1
ATOM 697 C C . LEU A 1 85 ? 15.540 -2.022 -15.128 1.00 52.28 85 LEU A C 1
ATOM 699 O O . LEU A 1 85 ? 15.571 -1.674 -16.307 1.00 52.28 85 LEU A O 1
ATOM 703 N N . GLU A 1 86 ? 16.465 -1.624 -14.249 1.00 44.78 86 GLU A N 1
ATOM 704 C CA . GLU A 1 86 ? 17.771 -1.071 -14.680 1.00 44.78 86 GLU A CA 1
ATOM 705 C C . GLU A 1 86 ? 18.886 -2.118 -14.581 1.00 44.78 86 GLU A C 1
ATOM 707 O O . GLU A 1 86 ? 18.935 -2.838 -13.555 1.00 44.78 86 GLU A O 1
#

Organism: Bacillus subtilis (NCBI:txid1423)

Radius of gyration: 12.41 Å; chains: 1; bounding box: 35×23×30 Å